Protein AF-A0A7L4CVJ2-F1 (afdb_monomer_lite)

pLDDT: mean 93.1, std 4.74, range [63.0, 96.81]

Secondary structure (DSSP, 8-state):
---TTHHHHHHHHHHHHHHHHHH-TT---EEETTEEE-EEEETTEEEE--S-HHHHHHHHHHHHHHHHHHH-----TTT--------

Sequence (87 aa):
QGCPLSPLLFNIVLEVLATAIRQQKGIKGIQIGKEEVKMSLFADDMILYMENPKEATPKLLEVIEQFSNVAGYKINAQKSVAFLYTN

Organism: NCBI:txid325343

Radius of gyration: 13.93 Å; chains: 1; bounding box: 34×27×40 Å

Structure (mmCIF, N/CA/C/O backbone):
data_AF-A0A7L4CVJ2-F1
#
_entry.id   AF-A0A7L4CVJ2-F1
#
loop_
_atom_site.group_PDB
_atom_site.id
_atom_site.type_symbol
_atom_site.label_atom_id
_atom_site.label_alt_id
_atom_site.label_comp_id
_atom_site.label_asym_id
_atom_site.label_entity_id
_atom_site.label_seq_id
_atom_site.pdbx_PDB_ins_code
_atom_site.Cartn_x
_atom_site.Cartn_y
_atom_site.Cartn_z
_atom_site.occupancy
_atom_site.B_iso_or_equiv
_atom_site.auth_seq_id
_atom_site.auth_comp_id
_atom_site.auth_asym_id
_atom_site.auth_atom_id
_atom_site.pdbx_PDB_model_num
ATOM 1 N N . GLN A 1 1 ? 14.784 3.798 -17.922 1.00 71.25 1 GLN A N 1
ATOM 2 C CA . GLN A 1 1 ? 13.807 4.822 -18.365 1.00 71.25 1 GLN A CA 1
ATOM 3 C C . GLN A 1 1 ? 13.989 5.079 -19.857 1.00 71.25 1 GLN A C 1
ATOM 5 O O . GLN A 1 1 ? 15.073 4.812 -20.356 1.00 71.25 1 GLN A O 1
ATOM 10 N N . GLY A 1 2 ? 12.950 5.556 -20.555 1.00 89.81 2 GLY A N 1
ATOM 11 C CA . GLY A 1 2 ? 13.023 5.948 -21.976 1.00 89.81 2 GLY A CA 1
ATOM 12 C C . GLY A 1 2 ? 12.085 5.187 -22.920 1.00 89.81 2 GLY A C 1
ATOM 13 O O . GLY A 1 2 ? 11.867 5.631 -24.040 1.00 89.81 2 GLY A O 1
ATOM 14 N N . CYS A 1 3 ? 11.487 4.078 -22.474 1.00 94.12 3 CYS A N 1
ATOM 15 C CA . CYS A 1 3 ? 10.455 3.375 -23.237 1.00 94.12 3 CYS A CA 1
ATOM 16 C C . CYS A 1 3 ? 9.060 3.937 -22.888 1.00 94.12 3 CYS A C 1
ATOM 18 O O . CYS A 1 3 ? 8.702 3.932 -21.705 1.00 94.12 3 CYS A O 1
ATOM 20 N N . PRO A 1 4 ? 8.250 4.369 -23.877 1.00 94.50 4 PRO A N 1
ATOM 21 C CA . PRO A 1 4 ? 6.903 4.900 -23.642 1.00 94.50 4 PRO A CA 1
ATOM 22 C C . PRO A 1 4 ? 5.935 3.921 -22.962 1.00 94.50 4 PRO A C 1
ATOM 24 O O . PRO A 1 4 ? 4.989 4.350 -22.311 1.00 94.50 4 PRO A O 1
ATOM 27 N N . LEU A 1 5 ? 6.168 2.610 -23.090 1.00 94.75 5 LEU A N 1
ATOM 28 C CA . LEU A 1 5 ? 5.301 1.570 -22.524 1.00 94.75 5 LEU A CA 1
ATOM 29 C C . LEU A 1 5 ? 5.612 1.255 -21.051 1.00 94.75 5 LEU A C 1
ATOM 31 O O . LEU A 1 5 ? 4.749 0.766 -20.324 1.00 94.75 5 LEU A O 1
ATOM 35 N N . SER A 1 6 ? 6.834 1.535 -20.590 1.00 94.38 6 SER A N 1
ATOM 36 C CA . SER A 1 6 ? 7.269 1.184 -19.232 1.00 94.38 6 SER A CA 1
ATOM 37 C C . SER A 1 6 ? 6.376 1.742 -18.112 1.00 94.38 6 SER A C 1
ATOM 39 O O . SER A 1 6 ? 6.100 0.978 -17.190 1.00 94.38 6 SER A O 1
ATOM 41 N N . PRO A 1 7 ? 5.881 2.999 -18.159 1.00 93.00 7 PRO A N 1
ATOM 42 C CA . PRO A 1 7 ? 4.988 3.521 -17.120 1.00 93.00 7 PRO A CA 1
ATOM 43 C C . PRO A 1 7 ? 3.672 2.743 -17.013 1.00 93.00 7 PRO A C 1
ATOM 45 O O . PRO A 1 7 ? 3.189 2.486 -15.916 1.00 93.00 7 PRO A O 1
ATOM 48 N N . LEU A 1 8 ? 3.105 2.319 -18.146 1.00 94.12 8 LEU A N 1
ATOM 49 C CA . LEU A 1 8 ? 1.857 1.559 -18.147 1.00 94.12 8 LEU A CA 1
ATOM 50 C C . LEU A 1 8 ? 2.058 0.156 -17.565 1.00 94.12 8 LEU A C 1
ATOM 52 O O . LEU A 1 8 ? 1.263 -0.278 -16.737 1.00 94.12 8 LEU A O 1
ATOM 56 N N . LEU A 1 9 ? 3.135 -0.533 -17.956 1.00 93.50 9 LEU A N 1
ATOM 57 C CA . LEU A 1 9 ? 3.481 -1.840 -17.383 1.00 93.50 9 LEU A CA 1
ATOM 58 C C . LEU A 1 9 ? 3.707 -1.745 -15.873 1.00 93.50 9 LEU A C 1
ATOM 60 O O . LEU A 1 9 ? 3.243 -2.601 -15.126 1.00 93.50 9 LEU A O 1
ATOM 64 N N . PHE A 1 10 ? 4.368 -0.680 -15.426 1.00 91.88 10 PHE A N 1
ATOM 65 C CA . PHE A 1 10 ? 4.569 -0.414 -14.010 1.00 91.88 10 PHE A CA 1
ATOM 66 C C . PHE A 1 10 ? 3.237 -0.241 -13.262 1.00 91.88 10 PHE A C 1
ATOM 68 O O . PHE A 1 10 ? 3.019 -0.899 -12.246 1.00 91.88 10 PHE A O 1
ATOM 75 N N . ASN A 1 11 ? 2.307 0.547 -13.811 1.00 93.25 11 ASN A N 1
ATOM 76 C CA . ASN A 1 11 ? 0.971 0.719 -13.234 1.00 93.25 11 ASN A CA 1
ATOM 77 C C . ASN A 1 11 ? 0.181 -0.597 -13.177 1.00 93.25 11 ASN A C 1
ATOM 79 O O . ASN A 1 11 ? -0.479 -0.860 -12.178 1.00 93.25 11 ASN A O 1
ATOM 83 N N . ILE A 1 12 ? 0.263 -1.441 -14.212 1.00 93.62 12 ILE A N 1
ATOM 84 C CA . ILE A 1 12 ? -0.416 -2.748 -14.234 1.00 93.62 12 ILE A CA 1
ATOM 85 C C . ILE A 1 12 ? 0.090 -3.642 -13.099 1.00 93.62 12 ILE A C 1
ATOM 87 O O . ILE A 1 12 ? -0.709 -4.284 -12.420 1.00 93.62 12 ILE A O 1
ATOM 91 N N . VAL A 1 13 ? 1.405 -3.681 -12.870 1.00 93.69 13 VAL A N 1
ATOM 92 C CA . VAL A 1 13 ? 1.969 -4.509 -11.799 1.00 93.69 13 VAL A CA 1
ATOM 93 C C . VAL A 1 13 ? 1.623 -3.942 -10.418 1.00 93.69 13 VAL A C 1
ATOM 95 O O . VAL A 1 13 ? 1.249 -4.706 -9.529 1.00 93.69 13 VAL A O 1
ATOM 98 N N . LEU A 1 14 ? 1.661 -2.617 -10.236 1.00 93.44 14 LEU A N 1
ATOM 99 C CA . LEU A 1 14 ? 1.221 -1.979 -8.989 1.00 93.44 14 LEU A CA 1
ATOM 100 C C . LEU A 1 14 ? -0.268 -2.190 -8.696 1.00 93.44 14 LEU A C 1
ATOM 102 O O . LEU A 1 14 ? -0.644 -2.341 -7.534 1.00 93.44 14 LEU A O 1
ATOM 106 N N . GLU A 1 15 ? -1.118 -2.249 -9.719 1.00 95.06 15 GLU A N 1
ATOM 107 C CA . GLU A 1 15 ? -2.558 -2.460 -9.547 1.00 95.06 15 GLU A CA 1
ATOM 108 C C . GLU A 1 15 ? -2.881 -3.824 -8.907 1.00 95.06 15 GLU A C 1
ATOM 110 O O . GLU A 1 15 ? -3.867 -3.955 -8.173 1.00 95.06 15 GLU A O 1
ATOM 115 N N . VAL A 1 16 ? -2.016 -4.828 -9.101 1.00 94.88 16 VAL A N 1
ATOM 116 C CA . VAL A 1 16 ? -2.116 -6.128 -8.415 1.00 94.88 16 VAL A CA 1
ATOM 117 C C . VAL A 1 16 ? -1.947 -5.954 -6.902 1.00 94.88 16 VAL A C 1
ATOM 119 O O . VAL A 1 16 ? -2.776 -6.442 -6.130 1.00 94.88 16 VAL A O 1
ATOM 122 N N . LEU A 1 17 ? -0.926 -5.206 -6.469 1.00 95.19 17 LEU A N 1
ATOM 123 C CA . LEU A 1 17 ? -0.704 -4.886 -5.054 1.00 95.19 17 LEU A CA 1
ATOM 124 C C . LEU A 1 17 ? -1.851 -4.039 -4.486 1.00 95.19 17 LEU A C 1
ATOM 126 O O . LEU A 1 17 ? -2.372 -4.334 -3.407 1.00 95.19 17 LEU A O 1
ATOM 130 N N . ALA A 1 18 ? -2.281 -3.015 -5.226 1.00 95.81 18 ALA A N 1
ATOM 131 C CA . ALA A 1 18 ? -3.377 -2.138 -4.825 1.00 95.81 18 ALA A CA 1
ATOM 132 C C . ALA A 1 18 ? -4.672 -2.923 -4.584 1.00 95.81 18 ALA A C 1
ATOM 134 O O . ALA A 1 18 ? -5.365 -2.729 -3.582 1.00 95.81 18 ALA A O 1
ATOM 135 N N . THR A 1 19 ? -4.976 -3.867 -5.474 1.00 96.50 19 THR A N 1
ATOM 136 C CA . THR A 1 19 ? -6.140 -4.745 -5.355 1.00 96.50 19 THR A CA 1
ATOM 137 C C . THR A 1 19 ? -6.037 -5.669 -4.145 1.00 96.50 19 THR A C 1
ATOM 139 O O . THR A 1 19 ? -7.006 -5.766 -3.389 1.00 96.50 19 THR A O 1
ATOM 142 N N . ALA A 1 20 ? -4.872 -6.275 -3.900 1.00 96.12 20 ALA A N 1
ATOM 143 C C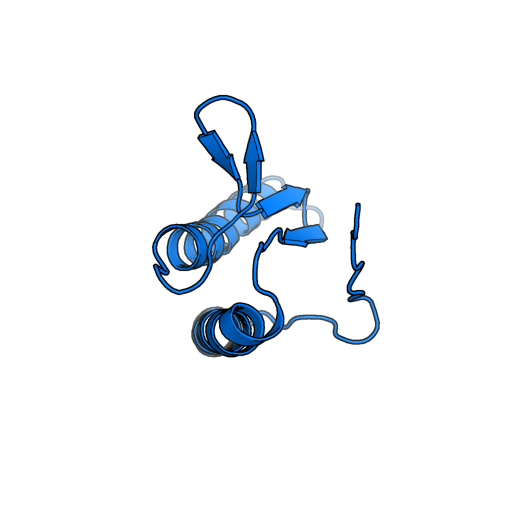A . ALA A 1 20 ? -4.655 -7.128 -2.732 1.00 96.12 20 ALA A CA 1
ATOM 144 C C . ALA A 1 20 ? -4.893 -6.371 -1.412 1.00 96.12 20 ALA A C 1
ATOM 146 O O . ALA A 1 20 ? -5.597 -6.857 -0.525 1.00 96.12 20 ALA A O 1
ATOM 147 N N . ILE A 1 21 ? -4.389 -5.139 -1.299 1.00 96.44 21 ILE A N 1
ATOM 148 C CA . ILE A 1 21 ? -4.589 -4.306 -0.104 1.00 96.44 21 ILE A CA 1
ATOM 149 C C . ILE A 1 21 ? -6.054 -3.857 0.027 1.00 96.44 21 ILE A C 1
ATOM 151 O O . ILE A 1 21 ? -6.606 -3.883 1.130 1.00 96.44 21 ILE A O 1
ATOM 155 N N . ARG A 1 22 ? -6.728 -3.490 -1.075 1.00 95.94 22 ARG A N 1
ATOM 156 C CA . ARG A 1 22 ? -8.165 -3.150 -1.051 1.00 95.94 22 ARG A CA 1
ATOM 157 C C . ARG A 1 22 ? -9.018 -4.312 -0.542 1.00 95.94 22 ARG A C 1
ATOM 159 O O . ARG A 1 22 ? -9.894 -4.089 0.292 1.00 95.94 22 ARG A O 1
ATOM 166 N N . GLN A 1 23 ? -8.721 -5.538 -0.965 1.00 95.69 23 GLN A N 1
ATOM 167 C CA . GLN A 1 23 ? -9.465 -6.741 -0.579 1.00 95.69 23 GLN A CA 1
ATOM 168 C C . GLN A 1 23 ? -9.120 -7.274 0.821 1.00 95.69 23 GLN A C 1
ATOM 170 O O . GLN A 1 23 ? -9.920 -8.005 1.411 1.00 95.69 23 GLN A O 1
ATOM 175 N N . GLN A 1 24 ? -7.967 -6.903 1.386 1.00 95.75 24 GLN A N 1
ATOM 176 C CA . GLN A 1 24 ? -7.561 -7.328 2.722 1.00 95.75 24 GLN A CA 1
ATOM 177 C C . GLN A 1 24 ? -8.473 -6.707 3.796 1.00 95.75 24 GLN A C 1
ATOM 179 O O . GLN A 1 24 ? -8.358 -5.532 4.150 1.00 95.75 24 GLN A O 1
ATOM 184 N N . LYS A 1 25 ? -9.376 -7.526 4.351 1.00 93.38 25 LYS A N 1
ATOM 185 C CA . LYS A 1 25 ? -10.356 -7.128 5.381 1.00 93.38 25 LYS A CA 1
ATOM 186 C C . LYS A 1 25 ? -9.705 -6.626 6.667 1.00 93.38 25 LYS A C 1
ATOM 188 O O . LYS A 1 25 ? -10.301 -5.845 7.396 1.00 93.38 25 LYS A O 1
ATOM 193 N N . GLY A 1 26 ? -8.491 -7.089 6.957 1.00 94.62 26 GLY A N 1
ATOM 194 C CA . GLY A 1 26 ? -7.749 -6.678 8.143 1.00 94.62 26 GLY A CA 1
ATOM 195 C C . GLY A 1 26 ? -7.094 -5.299 8.052 1.00 94.62 26 GLY A C 1
ATOM 196 O O . GLY A 1 26 ? -6.532 -4.860 9.051 1.00 94.62 26 GLY A O 1
ATOM 197 N N . ILE A 1 27 ? -7.149 -4.645 6.889 1.00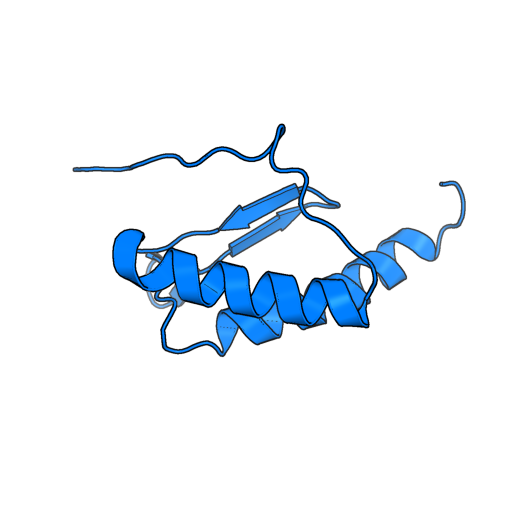 95.94 27 ILE A N 1
ATOM 198 C CA . ILE A 1 27 ? -6.652 -3.287 6.665 1.00 95.94 27 ILE A CA 1
ATOM 199 C C . ILE A 1 27 ? -7.873 -2.416 6.395 1.00 95.94 27 ILE A C 1
ATOM 201 O O . ILE A 1 27 ? -8.436 -2.473 5.303 1.00 95.94 27 ILE A O 1
ATOM 205 N N . LYS A 1 28 ? -8.291 -1.638 7.392 1.00 96.00 28 LYS A N 1
ATOM 206 C CA . LYS A 1 28 ? -9.365 -0.655 7.246 1.00 96.00 28 LYS A CA 1
ATOM 207 C C . LYS A 1 28 ? -8.758 0.715 6.963 1.00 96.00 28 LYS A C 1
ATOM 209 O O . LYS A 1 28 ? -7.903 1.153 7.732 1.00 96.00 28 LYS A O 1
ATOM 214 N N . GLY A 1 29 ? -9.167 1.334 5.862 1.00 95.50 29 GLY A N 1
ATOM 215 C CA . GLY A 1 29 ? -8.758 2.665 5.427 1.00 95.50 29 GLY A CA 1
ATOM 216 C C . GLY A 1 29 ? -9.492 3.778 6.158 1.00 95.50 29 GLY A C 1
ATOM 217 O O . GLY A 1 29 ? -10.112 3.550 7.191 1.00 95.50 29 GLY A O 1
ATOM 218 N N . ILE A 1 30 ? -9.425 4.984 5.603 1.00 93.94 30 ILE A N 1
ATOM 219 C CA . ILE A 1 30 ? -10.136 6.158 6.117 1.00 93.94 30 ILE A CA 1
ATOM 220 C C . ILE A 1 30 ? -11.432 6.385 5.341 1.00 93.94 30 ILE A C 1
ATOM 222 O O . ILE A 1 30 ? -11.497 6.141 4.138 1.00 93.94 30 ILE A O 1
ATOM 226 N N . GLN A 1 31 ? -12.460 6.888 6.018 1.00 94.56 31 GLN A N 1
ATOM 227 C CA . GLN A 1 31 ? -13.729 7.229 5.382 1.00 94.56 31 GLN A CA 1
ATOM 228 C C . GLN A 1 31 ? -13.677 8.651 4.803 1.00 94.56 31 GLN A C 1
ATOM 230 O O . GLN A 1 31 ? -13.504 9.620 5.542 1.00 94.56 31 GLN A O 1
ATOM 235 N N . ILE A 1 32 ? -13.884 8.789 3.493 1.00 93.56 32 ILE A N 1
ATOM 236 C CA . ILE A 1 32 ? -14.038 10.077 2.8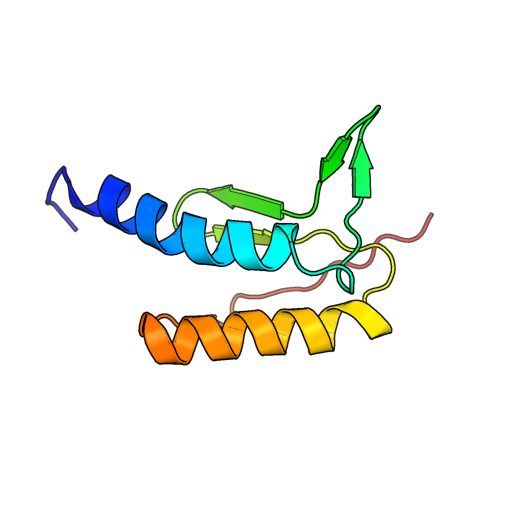07 1.00 93.56 32 ILE A CA 1
ATOM 237 C C . ILE A 1 32 ? -15.425 10.107 2.166 1.00 93.56 32 ILE A C 1
ATOM 239 O O . ILE A 1 32 ? -15.699 9.457 1.157 1.00 93.56 32 ILE A O 1
ATOM 243 N N . GLY A 1 33 ? -16.346 10.843 2.790 1.00 95.12 33 GLY A N 1
ATOM 244 C CA . GLY A 1 33 ? -17.751 10.827 2.392 1.00 95.12 33 GLY A CA 1
ATOM 245 C C . GLY A 1 33 ? -18.335 9.414 2.493 1.00 95.12 33 GLY A C 1
ATOM 246 O O . GLY A 1 33 ? -18.432 8.851 3.582 1.00 95.12 3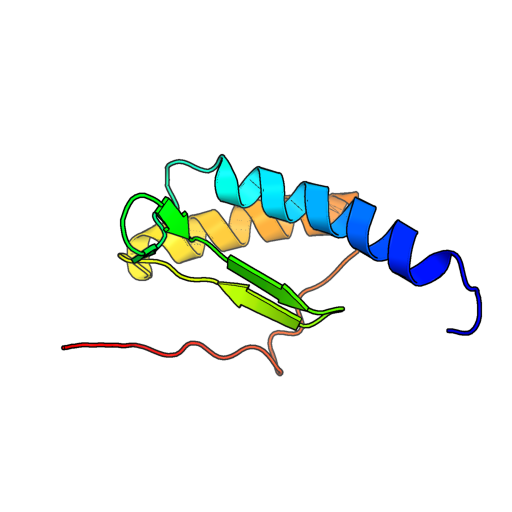3 GLY A O 1
ATOM 247 N N . LYS A 1 34 ? -18.729 8.835 1.355 1.00 96.06 34 LYS A N 1
ATOM 248 C CA . LYS A 1 34 ? -19.308 7.480 1.283 1.00 96.06 34 LYS A CA 1
ATOM 249 C C . LYS A 1 34 ? -18.290 6.391 0.936 1.00 96.06 34 LYS A C 1
ATOM 251 O O . LYS A 1 34 ? -18.655 5.220 0.959 1.00 96.06 34 LYS A O 1
ATOM 256 N N . GLU A 1 35 ? -17.044 6.753 0.653 1.00 95.06 35 GLU A N 1
ATOM 257 C CA . GLU A 1 35 ? -16.017 5.813 0.207 1.00 95.06 35 GLU A CA 1
ATOM 258 C C . GLU A 1 35 ? -14.966 5.559 1.290 1.00 95.06 35 GLU A C 1
ATOM 260 O O . GLU A 1 35 ? -14.564 6.466 2.019 1.00 95.06 35 GLU A O 1
ATOM 265 N N . GLU A 1 36 ? -14.512 4.309 1.375 1.00 95.62 36 GLU A N 1
ATOM 266 C CA . GLU A 1 36 ? -13.334 3.933 2.152 1.00 95.62 36 GLU A CA 1
ATOM 267 C C . GLU A 1 36 ? -12.097 4.040 1.255 1.00 95.62 36 GLU A C 1
ATOM 269 O O . GLU A 1 36 ? -11.982 3.354 0.238 1.00 95.62 36 GLU A O 1
ATOM 274 N N . VAL A 1 37 ? -11.140 4.870 1.657 1.00 95.56 37 VAL A N 1
ATOM 275 C CA . VAL A 1 37 ? -9.883 5.075 0.942 1.00 95.56 37 VAL A CA 1
ATOM 276 C C . VAL A 1 37 ? -8.747 4.436 1.730 1.00 95.56 37 VAL A C 1
ATOM 278 O O . VAL A 1 37 ? -8.474 4.807 2.869 1.00 95.56 37 VAL A O 1
ATOM 281 N N . LYS A 1 38 ? -8.059 3.467 1.115 1.00 96.81 38 LYS A N 1
ATOM 282 C CA . LYS A 1 38 ? -6.916 2.764 1.731 1.00 96.81 38 LYS A CA 1
ATOM 283 C C . LYS A 1 38 ? -5.557 3.245 1.237 1.00 96.81 38 LYS A C 1
ATOM 285 O O . LYS A 1 38 ? -4.564 3.045 1.928 1.00 96.81 38 LYS A O 1
ATOM 290 N N . MET A 1 39 ? -5.486 3.846 0.050 1.00 95.94 39 MET A N 1
ATOM 291 C CA . MET A 1 39 ? -4.217 4.290 -0.526 1.00 95.94 39 MET A CA 1
ATOM 292 C C . MET A 1 39 ? -4.381 5.360 -1.601 1.00 95.94 39 MET A C 1
ATOM 294 O O . MET A 1 39 ? -5.435 5.451 -2.228 1.00 95.94 39 MET A O 1
ATOM 298 N N . SER A 1 40 ? -3.282 6.061 -1.860 1.00 95.19 40 SER A N 1
ATOM 299 C CA . SER A 1 40 ? -3.048 6.903 -3.032 1.00 95.19 40 SER A CA 1
ATOM 300 C C . SER A 1 40 ? -1.737 6.471 -3.690 1.00 95.19 40 SER A C 1
ATOM 302 O O . SER A 1 40 ? -0.769 6.161 -2.994 1.00 95.19 40 SER A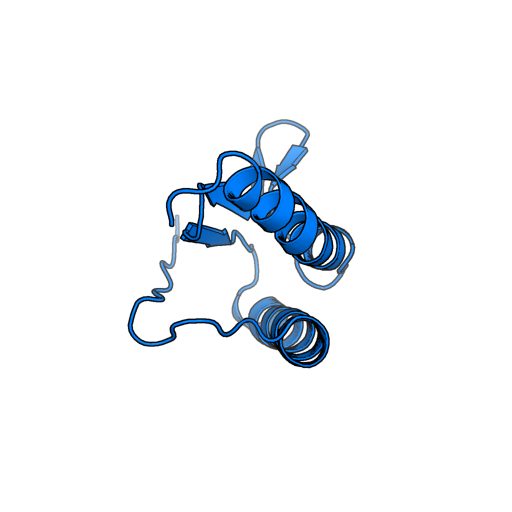 O 1
ATOM 304 N N . LEU A 1 41 ? -1.707 6.450 -5.022 1.00 93.88 41 LEU A N 1
ATOM 305 C CA . LEU A 1 41 ? -0.551 6.023 -5.813 1.00 93.88 41 LEU A CA 1
ATOM 306 C C . LEU A 1 41 ? -0.161 7.125 -6.793 1.00 93.88 41 LEU A C 1
ATOM 308 O O . LEU A 1 41 ? -1.023 7.661 -7.491 1.00 93.88 41 LEU A O 1
ATOM 312 N N . PHE A 1 42 ? 1.130 7.435 -6.868 1.00 92.25 42 PHE A N 1
ATOM 313 C CA . PHE A 1 42 ? 1.676 8.341 -7.869 1.00 92.25 42 PHE A CA 1
ATOM 314 C C . PHE A 1 42 ? 3.078 7.893 -8.277 1.00 92.25 42 PHE A C 1
ATOM 316 O O . PHE A 1 42 ? 4.022 8.025 -7.505 1.00 92.25 42 PHE A O 1
ATOM 323 N N . ALA A 1 43 ? 3.211 7.376 -9.503 1.00 89.75 43 ALA A N 1
ATOM 324 C CA . ALA A 1 43 ? 4.432 6.697 -9.934 1.00 89.75 43 ALA A CA 1
ATOM 325 C C . ALA A 1 43 ? 4.875 5.669 -8.869 1.00 89.75 43 ALA A C 1
ATOM 327 O O . ALA A 1 43 ? 4.061 4.838 -8.469 1.00 89.75 43 ALA A O 1
ATOM 328 N N . ASP A 1 44 ? 6.132 5.699 -8.432 1.00 89.31 44 ASP A N 1
ATOM 329 C CA . ASP A 1 44 ? 6.680 4.807 -7.409 1.00 89.31 44 ASP A CA 1
ATOM 330 C C . ASP A 1 44 ? 6.338 5.198 -5.964 1.00 89.31 44 ASP A C 1
ATOM 332 O O . ASP A 1 44 ? 6.541 4.387 -5.057 1.00 89.31 44 ASP A O 1
ATOM 336 N N . ASP A 1 45 ? 5.769 6.385 -5.743 1.00 92.38 45 ASP A N 1
ATOM 337 C CA . ASP A 1 45 ? 5.344 6.829 -4.422 1.00 92.38 45 ASP A CA 1
ATOM 338 C C . ASP A 1 45 ? 3.950 6.289 -4.074 1.00 92.38 45 ASP A C 1
ATOM 340 O O . ASP A 1 45 ? 2.969 6.429 -4.816 1.00 92.38 45 ASP A O 1
ATOM 344 N N . MET A 1 46 ? 3.854 5.694 -2.885 1.00 93.25 46 MET A N 1
ATOM 345 C CA . MET A 1 46 ? 2.620 5.151 -2.327 1.00 93.25 46 MET A CA 1
ATOM 346 C C . MET A 1 46 ? 2.349 5.757 -0.953 1.00 93.25 46 MET A C 1
ATOM 348 O O . MET A 1 46 ? 3.206 5.736 -0.071 1.00 93.25 46 MET A O 1
ATOM 352 N N . ILE A 1 47 ? 1.119 6.226 -0.748 1.00 95.19 47 ILE A N 1
ATOM 353 C CA . ILE A 1 47 ? 0.605 6.623 0.566 1.00 95.19 47 ILE A CA 1
ATOM 354 C C . ILE A 1 47 ? -0.476 5.629 0.967 1.00 95.19 47 ILE A C 1
ATOM 356 O O . ILE A 1 47 ? -1.381 5.343 0.186 1.00 95.19 47 ILE A O 1
ATOM 360 N N . LEU A 1 48 ? -0.386 5.115 2.190 1.00 95.50 48 LEU A N 1
ATOM 361 C CA . LEU A 1 48 ? -1.333 4.168 2.770 1.00 95.50 48 LEU A CA 1
ATOM 362 C C . LEU A 1 48 ? -2.049 4.807 3.955 1.00 95.50 48 LEU A C 1
ATOM 364 O O . LEU A 1 48 ? -1.419 5.428 4.809 1.00 95.50 48 LEU A O 1
ATOM 368 N N . TYR A 1 49 ? -3.362 4.613 4.015 1.00 95.31 49 TYR A N 1
ATOM 369 C CA . TYR A 1 49 ? -4.218 5.118 5.081 1.00 95.31 49 TYR A CA 1
ATOM 370 C C . TYR A 1 49 ? -4.796 3.945 5.863 1.00 95.31 49 TYR A C 1
ATOM 372 O O . TYR A 1 49 ? -5.290 2.984 5.271 1.00 95.31 49 TYR A O 1
ATOM 380 N N . MET A 1 50 ? -4.738 4.021 7.193 1.00 94.38 50 MET A N 1
ATOM 381 C CA . MET A 1 50 ? -5.299 2.992 8.064 1.00 94.38 50 MET A CA 1
ATOM 382 C C . MET A 1 50 ? -5.765 3.553 9.405 1.00 94.38 50 MET A C 1
ATOM 384 O O . MET A 1 50 ? -5.056 4.341 10.023 1.00 94.38 50 MET A O 1
ATOM 388 N N . GLU A 1 51 ? -6.934 3.111 9.871 1.00 93.00 51 GLU A N 1
ATOM 389 C CA . GLU A 1 51 ? -7.495 3.535 11.165 1.00 93.00 51 GLU A CA 1
ATOM 390 C C . GLU A 1 51 ? -6.747 2.925 12.362 1.00 93.00 51 GLU A C 1
ATOM 392 O O . GLU A 1 51 ? -6.446 3.618 13.329 1.00 93.00 51 GLU A O 1
ATOM 397 N N . ASN A 1 52 ? -6.416 1.629 12.297 1.00 91.56 52 ASN A N 1
ATOM 398 C CA . ASN A 1 52 ? -5.811 0.878 13.404 1.00 91.56 52 ASN A CA 1
ATOM 399 C C . ASN A 1 52 ? -4.401 0.391 13.036 1.00 91.56 52 ASN A C 1
ATOM 401 O O . ASN A 1 52 ? -4.218 -0.794 12.738 1.00 91.56 52 ASN A O 1
ATOM 405 N N . PRO A 1 53 ? -3.374 1.264 13.058 1.00 92.31 53 PRO A N 1
ATOM 406 C CA . PRO A 1 53 ? -2.051 0.932 12.534 1.00 92.31 53 PRO A CA 1
ATOM 407 C C . PRO A 1 53 ? -1.391 -0.243 13.256 1.00 92.31 53 PRO A C 1
ATOM 409 O O . PRO A 1 53 ? -0.720 -1.044 12.613 1.00 92.31 53 PRO A O 1
ATOM 412 N N . LYS A 1 54 ? -1.624 -0.415 14.564 1.00 93.00 54 LYS A N 1
ATOM 413 C CA . LYS A 1 54 ? -1.062 -1.544 15.326 1.00 93.00 54 LYS A CA 1
ATOM 414 C C . LYS A 1 54 ? -1.528 -2.906 14.801 1.00 93.00 54 LYS A C 1
ATOM 416 O O . LYS A 1 54 ? -0.735 -3.837 14.751 1.00 93.00 54 LYS A O 1
ATOM 421 N N . GLU A 1 55 ? -2.792 -3.016 14.399 1.00 94.19 55 GLU A N 1
ATOM 422 C CA . GLU A 1 55 ? -3.375 -4.272 13.913 1.00 94.19 55 GLU A CA 1
ATOM 423 C C . GLU A 1 55 ? -3.242 -4.439 12.395 1.00 94.19 55 GLU A C 1
ATOM 425 O O . GLU A 1 55 ? -3.118 -5.561 11.900 1.00 94.19 55 GLU A O 1
ATOM 430 N N . ALA A 1 56 ? -3.283 -3.331 11.650 1.00 95.19 56 ALA A N 1
ATOM 431 C CA . ALA A 1 56 ? -3.259 -3.334 10.193 1.00 95.19 56 ALA A CA 1
ATOM 432 C C . ALA A 1 56 ? -1.838 -3.439 9.620 1.00 95.19 56 ALA A C 1
ATOM 434 O O . ALA A 1 56 ? -1.653 -4.109 8.606 1.00 95.19 56 ALA A O 1
ATOM 435 N N . THR A 1 57 ? -0.830 -2.832 10.265 1.00 94.19 57 THR A N 1
ATOM 436 C CA . THR A 1 57 ? 0.554 -2.808 9.748 1.00 94.19 57 THR A CA 1
ATOM 437 C C . THR A 1 57 ? 1.130 -4.211 9.533 1.00 94.19 57 THR A C 1
ATOM 439 O O . THR A 1 57 ? 1.653 -4.448 8.447 1.00 94.19 57 THR A O 1
ATOM 442 N N . PRO A 1 58 ? 1.010 -5.177 10.469 1.00 95.81 58 PRO A N 1
ATOM 443 C CA . PRO A 1 58 ? 1.529 -6.526 10.236 1.00 95.81 58 PRO A CA 1
ATOM 444 C C . PRO A 1 58 ? 0.909 -7.203 9.004 1.00 95.81 58 PRO A C 1
ATOM 446 O O . PRO A 1 58 ? 1.622 -7.782 8.192 1.00 95.81 58 PRO A O 1
ATOM 449 N N . LYS A 1 59 ? -0.409 -7.060 8.813 1.00 96.31 59 LYS A N 1
ATOM 450 C CA . LYS A 1 59 ? -1.139 -7.635 7.668 1.00 96.31 59 LYS A CA 1
ATOM 451 C C . LYS A 1 59 ? -0.766 -6.954 6.354 1.00 96.31 59 LYS A C 1
ATOM 453 O O . LYS A 1 59 ? -0.694 -7.595 5.313 1.00 96.31 59 LYS A O 1
ATOM 458 N N . LEU A 1 60 ? -0.540 -5.643 6.397 1.00 95.56 60 LEU A N 1
ATOM 459 C CA . LEU A 1 60 ? -0.051 -4.878 5.257 1.00 95.56 60 LEU A CA 1
ATOM 460 C C . LEU A 1 60 ? 1.344 -5.360 4.833 1.00 95.56 60 LEU A C 1
ATOM 462 O O . LEU A 1 60 ? 1.576 -5.571 3.644 1.00 95.56 60 LEU A O 1
ATOM 466 N N . LEU A 1 61 ? 2.255 -5.539 5.794 1.00 94.25 61 LEU A N 1
ATOM 467 C CA . LEU A 1 61 ? 3.610 -6.017 5.523 1.00 94.25 61 LEU A CA 1
ATOM 468 C C . LEU A 1 61 ? 3.602 -7.429 4.930 1.00 94.25 61 LEU A C 1
ATOM 470 O O . LEU A 1 61 ? 4.341 -7.671 3.984 1.00 94.25 61 LEU A O 1
ATOM 474 N N . GLU A 1 62 ? 2.721 -8.314 5.402 1.00 95.88 62 GLU A N 1
ATOM 475 C CA . GLU A 1 62 ? 2.532 -9.652 4.827 1.00 95.88 62 GLU A CA 1
ATOM 476 C C . GLU A 1 62 ? 2.106 -9.589 3.348 1.00 95.88 62 GLU A C 1
ATOM 478 O O . GLU A 1 62 ? 2.697 -10.253 2.497 1.00 95.88 62 GLU A O 1
ATOM 483 N N . VAL A 1 63 ? 1.122 -8.744 3.012 1.00 95.94 63 VAL A N 1
ATOM 484 C CA . VAL A 1 63 ? 0.670 -8.555 1.620 1.00 95.94 63 VAL A CA 1
ATOM 485 C C . VAL A 1 63 ? 1.800 -8.010 0.741 1.00 95.94 63 VAL A C 1
ATOM 487 O O . VAL A 1 63 ? 2.004 -8.478 -0.381 1.00 95.94 63 VAL A O 1
ATOM 490 N N . ILE A 1 64 ? 2.556 -7.034 1.247 1.00 94.12 64 ILE A N 1
ATOM 491 C CA . ILE A 1 64 ? 3.709 -6.465 0.544 1.00 94.12 64 ILE A CA 1
ATOM 492 C C . ILE A 1 64 ? 4.801 -7.512 0.335 1.00 94.12 64 ILE A C 1
ATOM 494 O O . ILE A 1 64 ? 5.386 -7.559 -0.744 1.00 94.12 64 ILE A O 1
ATOM 498 N N . GLU A 1 65 ? 5.097 -8.336 1.337 1.00 94.44 65 GLU A N 1
ATOM 499 C CA . GLU A 1 65 ? 6.116 -9.382 1.255 1.00 94.44 65 GLU A CA 1
ATOM 500 C C . GLU A 1 65 ? 5.738 -10.437 0.210 1.00 94.44 65 GLU A C 1
ATOM 502 O O . GLU A 1 65 ? 6.546 -10.763 -0.661 1.00 94.44 65 GLU A O 1
ATOM 507 N N . GLN A 1 66 ? 4.486 -10.902 0.220 1.00 94.94 66 GLN A N 1
ATOM 508 C CA . GLN A 1 66 ? 3.965 -11.826 -0.790 1.00 94.94 66 GLN A CA 1
ATOM 509 C C . GLN A 1 66 ? 4.089 -11.244 -2.203 1.00 94.94 66 GLN A C 1
ATOM 511 O O . GLN A 1 66 ? 4.602 -11.905 -3.107 1.00 94.94 66 GLN A O 1
ATOM 516 N N . PHE A 1 67 ? 3.678 -9.988 -2.389 1.00 94.50 67 PHE A N 1
ATOM 517 C CA . PHE A 1 67 ? 3.823 -9.299 -3.668 1.00 94.50 67 PHE A CA 1
ATOM 518 C C . PHE A 1 67 ? 5.292 -9.151 -4.084 1.00 94.50 67 PHE A C 1
ATOM 520 O O . PHE A 1 67 ? 5.640 -9.432 -5.229 1.00 94.50 67 PHE A O 1
ATOM 527 N N . SER A 1 68 ? 6.163 -8.756 -3.154 1.00 93.69 68 SER A N 1
ATOM 528 C CA . SER A 1 68 ? 7.600 -8.561 -3.384 1.00 93.69 68 SER A CA 1
ATOM 529 C C . SER A 1 68 ? 8.278 -9.852 -3.844 1.00 93.69 68 SER A C 1
ATOM 531 O O . SER A 1 68 ? 9.088 -9.825 -4.769 1.00 93.69 68 SER A O 1
ATOM 533 N N . ASN A 1 69 ? 7.899 -10.991 -3.260 1.00 94.62 69 ASN A N 1
ATOM 534 C CA . ASN A 1 69 ? 8.422 -12.308 -3.627 1.00 94.62 69 ASN A CA 1
ATOM 535 C C . ASN A 1 69 ? 8.029 -12.737 -5.049 1.00 94.62 69 ASN A C 1
ATOM 537 O O . ASN A 1 69 ? 8.797 -13.436 -5.705 1.00 94.62 69 ASN A O 1
ATOM 541 N N . VAL A 1 70 ? 6.859 -12.315 -5.536 1.00 93.19 70 VAL A N 1
ATOM 542 C CA . VAL A 1 70 ? 6.369 -12.664 -6.881 1.00 93.19 70 VAL A CA 1
ATOM 543 C C . VAL A 1 70 ? 6.856 -11.672 -7.936 1.00 93.19 70 VAL A C 1
ATOM 545 O O . VAL A 1 70 ? 7.331 -12.072 -8.995 1.00 93.19 70 VAL A O 1
ATOM 548 N N . ALA A 1 71 ? 6.727 -10.375 -7.663 1.00 92.69 71 ALA A N 1
ATOM 549 C CA . ALA A 1 71 ? 6.982 -9.315 -8.633 1.00 92.69 71 ALA A CA 1
ATOM 550 C C . ALA A 1 71 ? 8.434 -8.803 -8.616 1.00 92.69 71 ALA A C 1
ATOM 552 O O . ALA A 1 71 ? 8.839 -8.074 -9.518 1.00 92.69 71 ALA A O 1
ATOM 553 N N . GLY A 1 72 ? 9.221 -9.154 -7.593 1.00 91.94 72 GLY A N 1
ATOM 554 C CA . GLY A 1 72 ? 10.612 -8.718 -7.437 1.00 91.94 72 GLY A CA 1
ATOM 555 C C . GLY A 1 72 ? 10.781 -7.264 -6.975 1.00 91.94 72 GLY A C 1
ATOM 556 O O . GLY A 1 72 ? 11.911 -6.776 -6.906 1.00 91.94 72 GLY A O 1
ATOM 557 N N . TYR A 1 73 ? 9.690 -6.564 -6.650 1.00 89.75 73 TYR A N 1
ATOM 558 C CA . TYR A 1 73 ? 9.737 -5.218 -6.075 1.00 89.75 73 TYR A CA 1
ATOM 559 C C . TYR A 1 73 ? 10.136 -5.248 -4.601 1.00 89.75 73 TYR A C 1
ATOM 561 O O . TYR A 1 73 ? 9.947 -6.244 -3.912 1.00 89.75 73 TYR A O 1
ATOM 569 N N . LYS A 1 74 ? 10.696 -4.139 -4.109 1.00 88.75 74 LYS A N 1
ATOM 570 C CA . LYS A 1 74 ? 11.062 -3.966 -2.700 1.00 88.75 74 LYS A CA 1
ATOM 571 C C . LYS A 1 74 ? 10.679 -2.574 -2.232 1.00 88.75 74 LYS A C 1
ATOM 573 O O . LYS A 1 74 ? 10.942 -1.595 -2.929 1.00 88.75 74 LYS A O 1
ATOM 578 N N . ILE A 1 75 ? 10.127 -2.488 -1.027 1.00 89.56 75 ILE A N 1
ATOM 579 C CA . ILE A 1 75 ? 9.909 -1.202 -0.366 1.00 89.56 75 ILE A CA 1
ATOM 580 C C . ILE A 1 75 ? 11.243 -0.626 0.088 1.00 89.56 75 ILE A C 1
ATOM 582 O O . ILE A 1 75 ? 12.083 -1.318 0.667 1.00 89.56 75 ILE A O 1
ATOM 586 N N . ASN A 1 76 ? 11.418 0.674 -0.133 1.00 91.81 76 ASN A N 1
ATOM 587 C CA . ASN A 1 76 ? 12.542 1.404 0.419 1.00 91.81 76 ASN A CA 1
ATOM 588 C C . ASN A 1 76 ? 12.217 1.876 1.843 1.00 91.81 76 ASN A C 1
ATOM 590 O O . ASN A 1 76 ? 11.660 2.956 2.043 1.00 91.81 76 ASN A O 1
ATOM 594 N N . ALA A 1 77 ? 12.595 1.071 2.836 1.00 90.19 77 ALA A N 1
ATOM 595 C CA . ALA A 1 77 ? 12.354 1.378 4.245 1.00 90.19 77 ALA A CA 1
ATOM 596 C C . ALA A 1 77 ? 13.023 2.687 4.709 1.00 90.19 77 ALA A C 1
ATOM 598 O O . ALA A 1 77 ? 12.481 3.362 5.573 1.00 90.19 77 ALA A O 1
ATOM 599 N N . GLN A 1 78 ? 14.156 3.085 4.114 1.00 94.94 78 GLN A N 1
ATOM 600 C CA . GLN A 1 78 ? 14.853 4.328 4.479 1.00 94.94 78 GLN A CA 1
ATOM 601 C C . GLN A 1 78 ? 14.114 5.586 4.011 1.00 94.94 78 GLN A C 1
ATOM 603 O O . GLN A 1 78 ? 14.277 6.648 4.604 1.00 94.94 78 GLN A O 1
ATOM 608 N N . LYS A 1 79 ? 13.323 5.474 2.938 1.00 93.62 79 LYS A N 1
ATOM 609 C CA . LYS A 1 79 ? 12.483 6.564 2.422 1.00 93.62 79 LYS A CA 1
ATOM 610 C C . LYS A 1 79 ? 11.054 6.529 2.964 1.00 93.62 79 LYS A C 1
ATOM 612 O O . LYS A 1 79 ? 10.320 7.495 2.795 1.00 93.62 79 LYS A O 1
ATOM 617 N N . SER A 1 80 ? 10.654 5.420 3.582 1.00 94.25 80 SER A N 1
ATOM 618 C CA . SER A 1 80 ? 9.296 5.227 4.083 1.00 94.25 80 SER A CA 1
ATOM 619 C C . SER A 1 80 ? 9.143 5.856 5.462 1.00 94.25 80 SER A C 1
ATOM 621 O O . SER A 1 80 ? 9.975 5.652 6.343 1.00 94.25 80 SER A O 1
ATOM 623 N N . VAL A 1 81 ? 8.056 6.593 5.663 1.00 94.75 81 VAL A N 1
ATOM 624 C CA . VAL A 1 81 ? 7.747 7.271 6.925 1.00 94.75 81 VAL A CA 1
ATOM 625 C C . VAL A 1 81 ? 6.297 7.013 7.313 1.00 94.75 81 VAL A C 1
ATOM 627 O O . VAL A 1 81 ? 5.423 6.903 6.455 1.00 94.75 81 VAL A O 1
ATOM 630 N N . ALA A 1 82 ? 6.043 6.911 8.615 1.00 93.00 82 ALA A N 1
ATOM 631 C CA . ALA A 1 82 ? 4.699 6.802 9.161 1.00 93.00 82 ALA A CA 1
ATOM 632 C C . ALA A 1 82 ? 4.317 8.126 9.824 1.00 93.00 82 ALA A C 1
ATOM 634 O O . ALA A 1 82 ? 5.060 8.645 10.657 1.00 93.00 82 ALA A O 1
ATOM 635 N N . PHE A 1 83 ? 3.143 8.644 9.477 1.00 92.38 83 PHE A N 1
ATOM 636 C CA . PHE A 1 83 ? 2.556 9.809 10.126 1.00 92.38 83 PHE A CA 1
ATOM 637 C C . PHE A 1 83 ? 1.379 9.352 10.975 1.00 92.38 83 PHE A C 1
ATOM 639 O O . PHE A 1 83 ? 0.485 8.664 10.482 1.00 92.38 83 PHE A O 1
ATOM 646 N N . LEU A 1 84 ? 1.385 9.728 12.251 1.00 90.69 84 LEU A N 1
ATOM 647 C CA . LEU A 1 84 ? 0.250 9.502 13.131 1.00 90.69 84 LEU A CA 1
ATOM 648 C C . LEU A 1 84 ? -0.597 10.770 13.162 1.00 90.69 84 LEU A C 1
ATOM 650 O O . LEU A 1 84 ? -0.099 11.841 13.500 1.00 90.69 84 LEU A O 1
ATOM 654 N N . TYR A 1 85 ? -1.874 10.628 12.824 1.00 84.56 85 TYR A N 1
ATOM 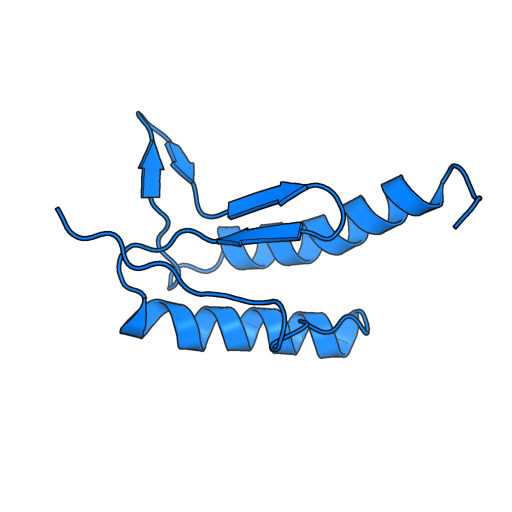655 C CA . TYR A 1 85 ? -2.857 11.685 12.985 1.00 84.56 85 TYR A CA 1
ATOM 656 C C . TYR A 1 85 ? -3.779 11.327 14.147 1.00 84.56 85 TYR A C 1
ATOM 658 O O . TYR A 1 85 ? -4.468 10.307 14.118 1.00 84.56 85 TYR A O 1
ATOM 666 N N . THR A 1 86 ? -3.756 12.158 15.179 1.00 80.81 86 THR A N 1
ATOM 667 C CA . THR A 1 86 ? -4.667 12.106 16.323 1.00 80.81 86 THR A CA 1
ATOM 668 C C . THR A 1 86 ? -5.450 13.410 16.331 1.00 80.81 86 THR A C 1
ATOM 670 O O . THR A 1 86 ? -4.831 14.469 16.224 1.00 80.81 86 THR A O 1
ATOM 673 N N . ASN A 1 87 ? -6.776 13.329 16.440 1.00 63.00 87 ASN A N 1
ATOM 674 C CA . ASN A 1 87 ? -7.604 14.503 16.731 1.00 63.00 87 ASN A CA 1
ATOM 675 C C . ASN A 1 87 ? -7.351 15.023 18.147 1.00 63.00 87 ASN A C 1
ATOM 677 O O . ASN A 1 87 ? -7.050 14.182 19.028 1.00 63.00 87 ASN A O 1
#

InterPro domains:
  IPR000477 Reverse transcriptase domain [PF00078] (1-83)
  IPR000477 Reverse transcriptase domain [PS50878] (1-87)
  IPR043502 DNA/RNA polymerase superfamily [SSF56672] (1-87)

Foldseek 3Di:
DPDPCVQVVQVVLVVVLVVLLVPPPQFFFDDDPPDTDQWDDDRPDIDGGGDCCVRRVVVSVVSVVVSCVVVVDDDDPVPDDDDDDDD